Protein AF-A0A8I2FV61-F1 (afdb_monomer_lite)

pLDDT: mean 84.98, std 5.0, range [67.88, 92.12]

Sequence (98 aa):
VVVVTLEFLLGFGIAMLLNRKIKAKGVFYTILTIPMVMAPVAVGLIWRVFLHPELGVMNYMLSLLMLPPVNWLGSEKVAFWTVVMVDIWQQVSFMILI

Secondary structure (DSSP, 8-state):
-HHHHHHHHHHHHHHHHHHS--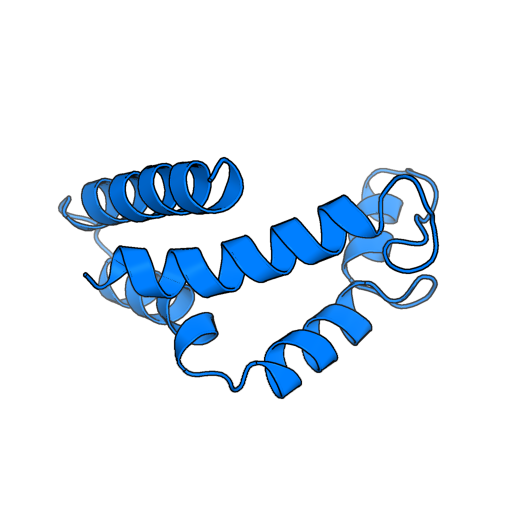TTHHHHHHHHHHHHHS-HHHHHHHHHHHT-TTT-HHHHHHHHTTPPP--TTT-TTTHHHHHHHHHHHHHHHHHTT-

Structure (mmCIF, N/CA/C/O backbone):
data_AF-A0A8I2FV61-F1
#
_entry.id   AF-A0A8I2FV61-F1
#
loop_
_atom_site.group_PDB
_atom_site.id
_atom_site.type_symbol
_atom_site.label_atom_id
_atom_site.label_alt_id
_atom_site.label_comp_id
_atom_site.label_asym_id
_atom_site.label_entity_id
_atom_site.label_seq_id
_atom_site.pdbx_PDB_ins_code
_atom_site.Cartn_x
_atom_site.Cartn_y
_atom_site.Cartn_z
_atom_site.occupancy
_atom_site.B_iso_or_equiv
_atom_site.auth_seq_id
_atom_site.auth_comp_id
_atom_site.auth_asym_id
_atom_site.auth_atom_id
_atom_site.pdbx_PDB_model_num
ATOM 1 N N . VAL A 1 1 ? -14.297 -3.321 -14.155 1.00 69.50 1 VAL A N 1
ATOM 2 C CA . VAL A 1 1 ? -15.231 -4.247 -13.467 1.00 69.50 1 VAL A CA 1
ATOM 3 C C . VAL A 1 1 ? -14.480 -5.239 -12.590 1.00 69.50 1 VAL A C 1
ATOM 5 O O . VAL A 1 1 ? -14.678 -5.178 -11.393 1.00 69.50 1 VAL A O 1
ATOM 8 N N . VAL A 1 2 ? -13.563 -6.059 -13.128 1.00 82.31 2 VAL A N 1
ATOM 9 C CA . VAL A 1 2 ? -12.806 -7.061 -12.335 1.00 82.31 2 VAL A CA 1
ATOM 10 C C . VAL A 1 2 ? -12.068 -6.458 -11.130 1.00 82.31 2 VAL A C 1
ATOM 12 O O . VAL A 1 2 ? -12.167 -6.998 -10.037 1.00 82.31 2 VAL A O 1
ATOM 15 N N . VAL A 1 3 ? -11.387 -5.322 -11.318 1.00 79.00 3 VAL A N 1
ATOM 16 C CA . VAL A 1 3 ? -10.664 -4.614 -10.244 1.00 79.00 3 VAL A CA 1
ATOM 17 C C . VAL A 1 3 ? -11.623 -4.191 -9.127 1.00 79.00 3 VAL A C 1
ATOM 19 O O . VAL A 1 3 ? -11.482 -4.648 -8.003 1.00 79.00 3 VAL A O 1
ATOM 22 N N . VAL A 1 4 ? -12.689 -3.464 -9.470 1.00 80.88 4 VAL A N 1
ATOM 23 C CA . VAL A 1 4 ? -13.728 -3.023 -8.520 1.00 80.88 4 VAL A CA 1
ATOM 24 C C . VAL A 1 4 ? -14.376 -4.195 -7.772 1.00 80.88 4 VAL A C 1
ATOM 26 O O . VAL A 1 4 ? -14.643 -4.107 -6.577 1.00 80.88 4 VAL A O 1
ATOM 29 N N . THR A 1 5 ? -14.622 -5.321 -8.448 1.00 84.31 5 THR A N 1
ATOM 30 C CA . THR A 1 5 ? -15.169 -6.523 -7.801 1.00 84.31 5 THR A CA 1
ATOM 31 C C . THR A 1 5 ? -14.190 -7.120 -6.787 1.00 84.31 5 THR A C 1
ATOM 33 O O . THR A 1 5 ? -14.612 -7.517 -5.702 1.00 84.31 5 THR A O 1
ATOM 36 N N . LEU A 1 6 ? -12.895 -7.177 -7.114 1.00 84.62 6 LEU A N 1
ATOM 37 C CA . LEU A 1 6 ? -11.860 -7.658 -6.193 1.00 84.62 6 LEU A CA 1
ATOM 38 C C . LEU A 1 6 ? -11.708 -6.733 -4.988 1.00 84.62 6 LEU A C 1
ATOM 40 O O . LEU A 1 6 ? -11.670 -7.217 -3.859 1.00 84.62 6 LEU A O 1
ATOM 44 N N . GLU A 1 7 ? -11.669 -5.425 -5.220 1.00 82.81 7 GLU A N 1
ATOM 45 C CA . GLU A 1 7 ? -11.589 -4.425 -4.157 1.00 82.81 7 GLU A CA 1
ATOM 46 C C . GLU A 1 7 ? -12.763 -4.565 -3.188 1.00 82.81 7 GLU A C 1
ATOM 48 O O . GLU A 1 7 ? -12.549 -4.625 -1.979 1.00 82.81 7 GLU A O 1
ATOM 53 N N . PHE A 1 8 ? -13.988 -4.710 -3.708 1.00 83.69 8 PHE A N 1
ATOM 54 C CA . PHE A 1 8 ? -15.179 -4.853 -2.874 1.00 83.69 8 PHE A CA 1
ATOM 55 C C . PHE A 1 8 ? -15.128 -6.125 -2.025 1.00 83.69 8 PHE A C 1
ATOM 57 O O . PHE A 1 8 ? -15.372 -6.075 -0.821 1.00 83.69 8 PHE A O 1
ATOM 64 N N . LEU A 1 9 ? -14.771 -7.266 -2.624 1.00 86.94 9 LEU A N 1
ATOM 65 C CA . LEU A 1 9 ? -14.679 -8.535 -1.896 1.00 86.94 9 LEU A CA 1
ATOM 66 C C . LEU A 1 9 ? -13.590 -8.497 -0.815 1.00 86.94 9 LEU A C 1
ATOM 68 O O . LEU A 1 9 ? -13.807 -8.999 0.291 1.00 86.94 9 LEU A O 1
ATOM 72 N N . LEU A 1 10 ? -12.441 -7.885 -1.111 1.00 84.50 10 LEU A N 1
ATOM 73 C CA . LEU A 1 10 ? -11.342 -7.730 -0.159 1.00 84.50 10 LEU A CA 1
ATOM 74 C C . LEU A 1 10 ? -11.706 -6.757 0.966 1.00 84.50 10 LEU A C 1
ATOM 76 O O . LEU A 1 10 ? -11.552 -7.102 2.138 1.00 84.50 10 LEU A O 1
ATOM 80 N N . GLY A 1 11 ? -12.226 -5.578 0.626 1.00 81.69 11 GLY A N 1
ATOM 81 C CA . GLY A 1 11 ? -12.635 -4.557 1.588 1.00 81.69 11 GLY A CA 1
ATOM 82 C C . GLY A 1 11 ? -13.726 -5.062 2.526 1.00 81.69 11 GLY A C 1
ATOM 83 O O . GLY A 1 11 ? -13.567 -4.996 3.745 1.00 81.69 11 GLY A O 1
ATOM 84 N N . PHE A 1 12 ? -14.771 -5.683 1.975 1.00 83.56 12 PHE A N 1
ATOM 85 C CA . PHE A 1 12 ? -15.856 -6.277 2.754 1.00 83.56 12 PHE A CA 1
ATOM 86 C C . PHE A 1 12 ? -15.371 -7.433 3.645 1.00 83.56 12 PHE A C 1
ATOM 88 O O . PHE A 1 12 ? -15.740 -7.519 4.819 1.00 83.56 12 PHE A O 1
ATOM 95 N N . GLY A 1 13 ? -14.491 -8.301 3.131 1.00 84.62 13 GLY A N 1
ATOM 96 C CA . GLY A 1 13 ? -13.892 -9.384 3.912 1.00 84.62 13 GLY A CA 1
ATOM 97 C C . GLY A 1 13 ? -13.075 -8.870 5.102 1.00 84.62 13 GLY A C 1
ATOM 98 O O . GLY A 1 13 ? -13.223 -9.364 6.225 1.00 84.62 13 GLY A O 1
ATOM 99 N N . ILE A 1 14 ? -12.256 -7.838 4.887 1.00 82.25 14 ILE A N 1
ATOM 100 C CA . ILE A 1 14 ? -11.471 -7.197 5.949 1.00 82.25 14 ILE A CA 1
ATOM 101 C C . ILE A 1 14 ? -12.392 -6.487 6.953 1.00 82.25 14 ILE A C 1
ATOM 103 O O . ILE A 1 14 ? -12.197 -6.637 8.163 1.00 82.25 14 ILE A O 1
ATOM 107 N N . ALA A 1 15 ? -13.432 -5.790 6.490 1.00 82.00 15 ALA A N 1
ATOM 108 C CA . ALA A 1 15 ? -14.420 -5.140 7.352 1.00 82.00 15 ALA A CA 1
ATOM 109 C C . ALA A 1 15 ? -15.132 -6.148 8.271 1.00 82.00 15 ALA A C 1
ATOM 111 O O . ALA A 1 15 ? -15.237 -5.931 9.483 1.00 82.00 15 ALA A O 1
ATOM 112 N N . MET A 1 16 ? -15.536 -7.307 7.741 1.00 81.94 16 MET A N 1
ATOM 113 C CA . MET A 1 16 ? -16.113 -8.393 8.541 1.00 81.94 16 MET A CA 1
ATOM 114 C C . MET A 1 16 ? -15.143 -8.928 9.601 1.00 81.94 16 MET A C 1
ATOM 116 O O . MET A 1 16 ? -15.554 -9.184 10.738 1.00 81.94 16 MET A O 1
ATOM 120 N N . LEU A 1 17 ? -13.861 -9.092 9.258 1.00 82.31 17 LEU A N 1
ATOM 121 C CA . LEU A 1 17 ? -12.838 -9.518 10.214 1.00 82.31 17 LEU A CA 1
ATOM 122 C C . LEU A 1 17 ? -12.675 -8.484 11.335 1.00 82.31 17 LEU A C 1
ATOM 124 O O . LEU A 1 17 ? -12.710 -8.853 12.511 1.00 82.31 17 LEU A O 1
ATOM 128 N N . LEU A 1 18 ? -12.592 -7.198 10.989 1.00 78.19 18 LEU A N 1
ATOM 129 C CA . LEU A 1 18 ? -12.495 -6.088 11.943 1.00 78.19 18 LEU A CA 1
ATOM 130 C C . LEU A 1 18 ? -13.754 -5.897 12.796 1.00 78.19 18 LEU A C 1
ATOM 132 O O . LEU A 1 18 ? -13.678 -5.327 13.889 1.00 78.19 18 LEU A O 1
ATOM 136 N N . ASN A 1 19 ? -14.914 -6.373 12.340 1.00 78.44 19 ASN A N 1
ATOM 137 C CA . ASN A 1 19 ? -16.143 -6.332 13.126 1.00 78.44 19 ASN A CA 1
ATOM 138 C C . ASN A 1 19 ? -16.151 -7.354 14.283 1.00 78.44 19 ASN A C 1
ATOM 140 O O . ASN A 1 19 ? -16.928 -7.228 15.230 1.00 78.44 19 ASN A O 1
ATOM 144 N N . ARG A 1 20 ? -15.257 -8.350 14.269 1.00 78.12 20 ARG A N 1
ATOM 145 C CA . ARG A 1 20 ? -15.102 -9.286 15.394 1.00 78.12 20 ARG A CA 1
ATOM 146 C C . ARG A 1 20 ? -14.441 -8.590 16.592 1.00 78.12 20 ARG A C 1
ATOM 148 O O . ARG A 1 20 ? -13.805 -7.546 16.460 1.00 78.12 20 ARG A O 1
ATOM 155 N N . LYS A 1 21 ? -14.560 -9.185 17.787 1.00 68.81 21 LYS A N 1
ATOM 156 C CA . LYS A 1 21 ? -13.873 -8.719 19.009 1.00 68.81 21 LYS A CA 1
ATOM 157 C C . LYS A 1 21 ? -12.354 -8.932 18.892 1.00 68.81 21 LYS A C 1
ATOM 159 O O . LYS A 1 21 ? -11.799 -9.852 19.487 1.00 68.81 21 LYS A O 1
ATOM 164 N N . ILE A 1 22 ? -11.681 -8.097 18.104 1.00 79.00 22 ILE A N 1
ATOM 165 C CA . ILE A 1 22 ? -10.223 -8.077 17.970 1.00 79.00 22 ILE A CA 1
ATOM 166 C C . ILE A 1 22 ? -9.651 -7.176 19.069 1.00 79.00 22 ILE A C 1
ATOM 168 O O . ILE A 1 22 ? -9.999 -5.999 19.155 1.00 79.00 22 ILE A O 1
ATOM 172 N N . LYS A 1 23 ? -8.737 -7.713 19.891 1.00 74.31 23 LYS A N 1
ATOM 173 C CA . LYS A 1 23 ? -8.097 -6.981 21.006 1.00 74.31 23 LYS A CA 1
ATOM 174 C C . LYS A 1 23 ? -7.389 -5.686 20.572 1.00 74.31 23 LYS A C 1
ATOM 176 O O . LYS A 1 23 ? -7.302 -4.761 21.364 1.00 74.31 23 LYS A O 1
ATOM 181 N N . A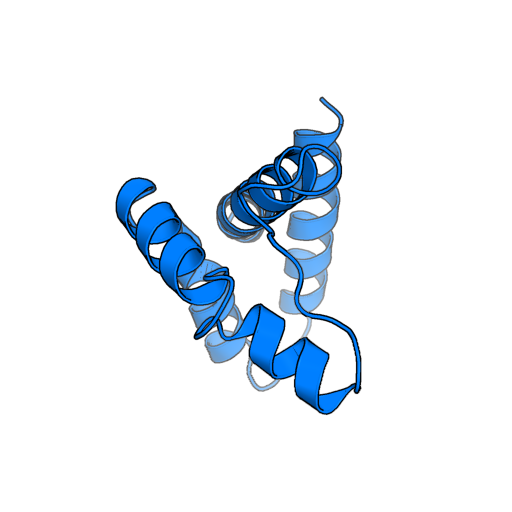LA A 1 24 ? -6.919 -5.612 19.326 1.00 83.25 24 ALA A N 1
ATOM 182 C CA . ALA A 1 24 ? -6.207 -4.462 18.762 1.00 83.25 24 ALA A CA 1
ATOM 183 C C . ALA A 1 24 ? -6.948 -3.796 17.583 1.00 83.25 24 ALA A C 1
ATOM 185 O O . ALA A 1 24 ? -6.309 -3.241 16.690 1.00 83.25 24 ALA A O 1
ATOM 186 N N . LYS A 1 25 ? -8.292 -3.842 17.561 1.00 80.44 25 LYS A N 1
ATOM 187 C CA . LYS A 1 25 ? -9.124 -3.302 16.463 1.00 80.44 25 LYS A CA 1
ATOM 188 C C . LYS A 1 25 ? -8.718 -1.886 16.028 1.00 80.44 25 LYS A C 1
ATOM 190 O O . LYS A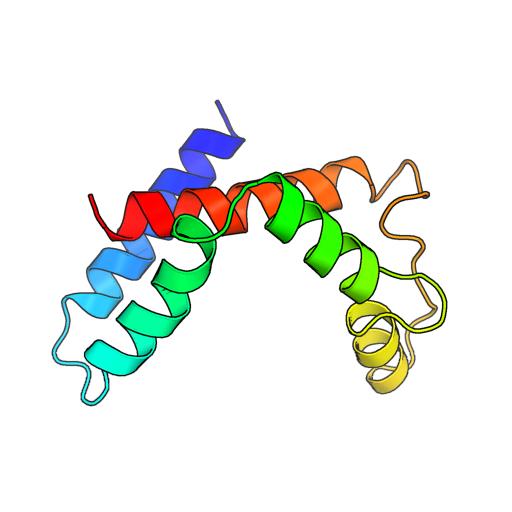 1 25 ? -8.609 -1.641 14.834 1.00 80.44 25 LYS A O 1
ATOM 195 N N . GLY A 1 26 ? -8.444 -0.989 16.980 1.00 79.56 26 GLY A N 1
ATOM 196 C CA . GLY A 1 26 ? -8.038 0.390 16.684 1.00 79.56 26 GLY A CA 1
ATOM 197 C C . GLY A 1 26 ? -6.722 0.492 15.908 1.00 79.56 26 GLY A C 1
ATOM 198 O O . GLY A 1 26 ? -6.642 1.258 14.960 1.00 79.56 26 GLY A O 1
ATOM 199 N N . VAL A 1 27 ? -5.719 -0.328 16.239 1.00 85.56 27 VAL A N 1
ATOM 200 C CA . VAL A 1 27 ? -4.416 -0.316 15.547 1.00 85.56 27 VAL A CA 1
ATOM 201 C C . VAL A 1 27 ? -4.561 -0.791 14.105 1.00 85.56 27 VAL A C 1
ATOM 203 O O . VAL A 1 27 ? -4.069 -0.135 13.190 1.00 85.56 27 VAL A O 1
ATOM 206 N N . PHE A 1 28 ? -5.274 -1.902 13.892 1.00 84.44 28 PHE A N 1
ATOM 207 C CA . PHE A 1 28 ? -5.531 -2.407 12.543 1.00 84.44 28 PHE A CA 1
ATOM 208 C C . PHE A 1 28 ? -6.313 -1.393 11.711 1.00 84.44 28 PHE A C 1
ATOM 210 O O . PHE A 1 28 ? -5.950 -1.140 10.569 1.00 84.44 28 PHE A O 1
ATOM 217 N N . TYR A 1 29 ? -7.339 -0.774 12.296 1.00 82.69 29 TYR A N 1
ATOM 218 C CA . TYR A 1 29 ? -8.135 0.241 11.616 1.00 82.69 29 TYR A CA 1
ATOM 219 C C . TYR A 1 29 ? -7.294 1.453 11.204 1.00 82.69 29 TYR A C 1
ATOM 221 O O . TYR A 1 29 ? -7.377 1.891 10.061 1.00 82.69 29 TYR A O 1
ATOM 229 N N . THR A 1 30 ? -6.423 1.954 12.085 1.00 84.62 30 THR A N 1
ATOM 230 C CA . THR A 1 30 ? -5.512 3.056 11.749 1.00 84.62 30 THR A CA 1
ATOM 231 C C . THR A 1 30 ? -4.583 2.672 10.602 1.00 84.62 30 THR A C 1
ATOM 233 O O . THR A 1 30 ? -4.508 3.399 9.621 1.00 84.62 30 THR A O 1
ATOM 236 N N . ILE A 1 31 ? -3.923 1.512 10.665 1.00 86.38 31 ILE A N 1
ATOM 237 C CA . ILE A 1 31 ? -2.986 1.083 9.611 1.00 86.38 31 ILE A CA 1
ATOM 238 C C . ILE A 1 31 ? -3.700 0.936 8.263 1.00 86.38 31 ILE A C 1
ATOM 240 O O . ILE A 1 31 ? -3.195 1.393 7.240 1.00 86.38 31 ILE A O 1
ATOM 244 N N . LEU A 1 32 ? -4.884 0.324 8.269 1.00 84.25 32 LEU A N 1
ATOM 245 C CA . LEU A 1 32 ? -5.661 0.058 7.060 1.00 84.25 32 LEU A CA 1
ATOM 246 C C . LEU A 1 32 ? -6.282 1.321 6.452 1.00 84.25 32 LEU A C 1
ATOM 248 O O . LEU A 1 32 ? -6.645 1.290 5.283 1.00 84.25 32 LEU A O 1
ATOM 252 N N . THR A 1 33 ? -6.386 2.423 7.200 1.00 84.88 33 THR A N 1
ATOM 253 C CA . THR A 1 33 ? -6.971 3.694 6.725 1.00 84.88 33 THR A CA 1
ATOM 254 C C . THR A 1 33 ? -5.934 4.726 6.286 1.00 84.88 33 THR A C 1
ATOM 256 O O . THR A 1 33 ? -6.285 5.638 5.539 1.00 84.88 33 THR A O 1
ATOM 259 N N . ILE A 1 34 ? -4.654 4.558 6.651 1.00 87.81 34 ILE A N 1
ATOM 260 C CA . ILE A 1 34 ? -3.539 5.405 6.176 1.00 87.81 34 ILE A CA 1
ATOM 261 C C . ILE A 1 34 ? -3.582 5.656 4.654 1.00 87.81 34 ILE A C 1
ATOM 263 O O . ILE A 1 34 ? -3.445 6.816 4.261 1.00 87.81 34 ILE A O 1
ATOM 267 N N . PRO A 1 35 ? -3.806 4.650 3.783 1.00 83.75 35 PRO A N 1
ATOM 268 C CA . PRO A 1 35 ? -3.747 4.844 2.332 1.00 83.75 35 PRO A CA 1
ATOM 269 C C . PRO A 1 35 ? -4.785 5.829 1.802 1.00 83.75 35 PRO A C 1
ATOM 271 O O . PRO A 1 35 ? -4.490 6.592 0.885 1.00 83.75 35 PRO A O 1
ATOM 274 N N . MET A 1 36 ? -5.974 5.854 2.408 1.00 86.12 36 MET A N 1
ATOM 275 C CA . MET A 1 36 ? -7.061 6.742 1.997 1.00 86.12 36 MET A CA 1
ATOM 276 C C . MET A 1 36 ? -6.759 8.211 2.309 1.00 86.12 36 MET A C 1
ATOM 278 O O . MET A 1 36 ? -7.171 9.100 1.568 1.00 86.12 36 MET A O 1
ATOM 282 N N . VAL A 1 37 ? -6.056 8.480 3.411 1.00 87.12 37 VAL A N 1
ATOM 283 C CA . VAL A 1 37 ? -5.758 9.855 3.842 1.00 87.12 37 VAL A CA 1
ATOM 284 C C . VAL A 1 37 ? -4.642 10.475 2.991 1.00 87.12 37 VAL A C 1
ATOM 286 O O . VAL A 1 37 ? -4.526 11.697 2.897 1.00 87.12 37 VAL A O 1
ATOM 289 N N . MET A 1 38 ? -3.815 9.648 2.348 1.00 89.31 38 MET A N 1
ATOM 290 C CA . MET A 1 38 ? -2.728 10.114 1.494 1.00 89.31 38 MET A CA 1
ATOM 291 C C . MET A 1 38 ? -3.236 10.584 0.127 1.00 89.31 38 MET A C 1
ATOM 293 O O . MET A 1 38 ? -4.074 9.950 -0.509 1.00 89.31 38 MET A O 1
ATOM 297 N N . ALA A 1 39 ? -2.651 11.672 -0.380 1.00 90.69 39 ALA A N 1
ATOM 298 C CA . ALA A 1 39 ? -2.893 12.105 -1.751 1.00 90.69 39 ALA A CA 1
ATOM 299 C C . ALA A 1 39 ? -2.430 11.018 -2.747 1.00 90.69 39 ALA A C 1
ATOM 301 O O . ALA A 1 39 ? -1.335 10.475 -2.565 1.00 90.69 39 ALA A O 1
ATOM 302 N N . PRO A 1 40 ? -3.169 10.750 -3.843 1.00 85.38 40 PRO A N 1
ATOM 303 C CA . PRO A 1 40 ? -2.782 9.736 -4.832 1.00 85.38 40 PRO A CA 1
ATOM 304 C C . PRO A 1 40 ? -1.359 9.918 -5.382 1.00 85.38 40 PRO A C 1
ATOM 306 O O . PRO A 1 40 ? -0.625 8.954 -5.582 1.00 85.38 40 PRO A O 1
ATOM 309 N N . VAL A 1 41 ? -0.917 11.169 -5.548 1.00 89.19 41 VAL A N 1
ATOM 310 C CA . VAL A 1 41 ? 0.456 11.485 -5.975 1.00 89.19 41 VAL A CA 1
ATOM 311 C C . VAL A 1 41 ? 1.488 11.036 -4.934 1.00 89.19 41 VAL A C 1
ATOM 313 O O . VAL A 1 41 ? 2.519 10.474 -5.296 1.00 89.19 41 VAL A O 1
ATOM 316 N N . ALA A 1 42 ? 1.213 11.241 -3.642 1.00 91.31 42 ALA A N 1
ATOM 317 C CA . ALA A 1 42 ? 2.100 10.807 -2.566 1.00 91.31 42 ALA A CA 1
ATOM 318 C C . ALA A 1 42 ? 2.200 9.276 -2.513 1.00 91.31 42 ALA A C 1
ATOM 320 O O . ALA A 1 42 ? 3.303 8.742 -2.400 1.00 91.31 42 ALA A O 1
ATOM 321 N N . VAL A 1 43 ? 1.073 8.575 -2.685 1.00 90.56 43 VAL A N 1
ATOM 322 C CA . VAL A 1 43 ? 1.032 7.107 -2.798 1.00 90.56 43 VAL A CA 1
ATOM 323 C C . VAL A 1 43 ? 1.924 6.631 -3.944 1.00 90.56 43 VAL A C 1
ATOM 325 O O . VAL A 1 43 ? 2.789 5.780 -3.734 1.00 90.56 43 VAL A O 1
ATOM 328 N N . GLY A 1 44 ? 1.780 7.228 -5.131 1.00 88.94 44 GLY A N 1
ATOM 329 C CA . GLY A 1 44 ? 2.604 6.893 -6.292 1.00 88.94 44 GLY A CA 1
ATOM 330 C C . GLY A 1 44 ? 4.102 7.109 -6.053 1.00 88.94 44 GLY A C 1
ATOM 331 O O . GLY A 1 44 ? 4.915 6.270 -6.441 1.00 88.94 44 GLY A O 1
ATOM 332 N N . LEU A 1 45 ? 4.485 8.194 -5.371 1.00 91.12 45 LEU A N 1
ATOM 333 C CA . LEU A 1 45 ? 5.885 8.470 -5.031 1.00 91.12 45 LEU A CA 1
ATOM 334 C C . LEU A 1 45 ? 6.454 7.460 -4.025 1.00 91.12 45 LEU A C 1
ATOM 336 O O . LEU A 1 45 ? 7.562 6.965 -4.232 1.00 91.12 45 LEU A O 1
ATOM 340 N N . ILE A 1 46 ? 5.701 7.121 -2.974 1.00 91.81 46 ILE A N 1
ATOM 341 C CA . ILE A 1 46 ? 6.117 6.127 -1.971 1.00 91.81 46 ILE A CA 1
ATOM 342 C C . ILE A 1 46 ? 6.329 4.768 -2.640 1.00 91.81 46 ILE A C 1
ATOM 344 O O . ILE A 1 46 ? 7.390 4.157 -2.494 1.00 91.81 46 ILE A O 1
ATOM 348 N N . TRP A 1 47 ? 5.356 4.321 -3.434 1.00 91.56 47 TRP A N 1
ATOM 349 C CA . TRP A 1 47 ? 5.460 3.048 -4.141 1.00 91.56 47 TRP A CA 1
ATOM 350 C C . TRP A 1 47 ? 6.581 3.049 -5.176 1.00 91.56 47 TRP A C 1
ATOM 352 O O . TRP A 1 47 ? 7.279 2.047 -5.301 1.00 91.56 47 TRP A O 1
ATOM 362 N N . ARG A 1 48 ? 6.850 4.172 -5.851 1.00 89.00 48 ARG A N 1
ATOM 363 C CA . ARG A 1 48 ? 8.009 4.295 -6.748 1.00 89.00 48 ARG A CA 1
ATOM 364 C C . ARG A 1 48 ? 9.336 4.056 -6.022 1.00 89.00 48 ARG A C 1
ATOM 366 O O . ARG A 1 48 ? 10.225 3.436 -6.599 1.00 89.00 48 ARG A O 1
ATOM 373 N N . VAL A 1 49 ? 9.472 4.519 -4.778 1.00 90.50 49 VAL A N 1
ATOM 374 C CA . VAL A 1 49 ? 10.659 4.248 -3.948 1.00 90.50 49 VAL A CA 1
ATOM 375 C C . VAL A 1 49 ? 10.704 2.776 -3.533 1.00 90.50 49 VAL A C 1
ATOM 377 O O . VAL A 1 49 ? 11.741 2.130 -3.664 1.00 90.50 49 VAL A O 1
ATOM 380 N N . PHE A 1 50 ? 9.584 2.207 -3.085 1.00 91.12 50 PHE A N 1
ATOM 381 C CA . PHE A 1 50 ? 9.527 0.806 -2.643 1.00 91.12 50 PHE A CA 1
ATOM 382 C C . PHE A 1 50 ? 9.785 -0.201 -3.767 1.00 91.12 50 PHE A C 1
ATOM 384 O O . PHE A 1 50 ? 10.373 -1.257 -3.527 1.00 91.12 50 PHE A O 1
ATOM 391 N N . LEU A 1 51 ? 9.364 0.137 -4.983 1.00 91.00 51 LEU A N 1
ATOM 392 C CA . LEU A 1 51 ? 9.491 -0.680 -6.188 1.00 91.00 51 LEU A CA 1
ATOM 393 C C . LEU A 1 51 ? 10.777 -0.384 -6.971 1.00 91.00 51 LEU A C 1
ATOM 395 O O . LEU A 1 51 ? 10.939 -0.880 -8.088 1.00 91.00 51 LEU A O 1
ATOM 399 N N . HIS A 1 52 ? 11.684 0.428 -6.416 1.00 89.56 52 HIS A N 1
ATOM 400 C CA . HIS A 1 52 ? 12.933 0.765 -7.082 1.00 89.56 52 HIS A CA 1
ATOM 401 C C . HIS A 1 52 ? 13.742 -0.512 -7.393 1.00 89.56 52 HIS A C 1
ATOM 403 O O . HIS A 1 52 ? 1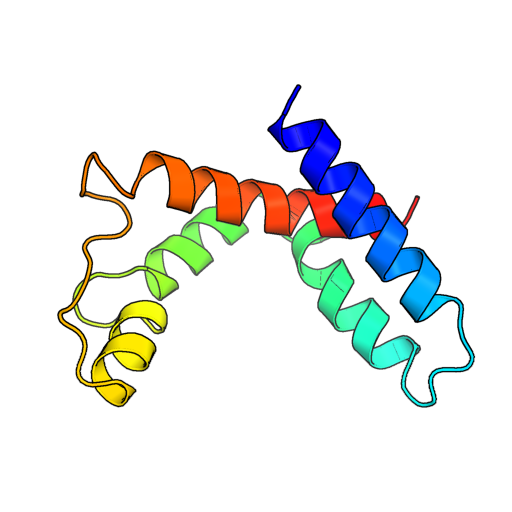3.942 -1.332 -6.494 1.00 89.56 52 HIS A O 1
ATOM 409 N N . PRO A 1 53 ? 14.254 -0.692 -8.627 1.00 82.75 53 PRO A N 1
ATO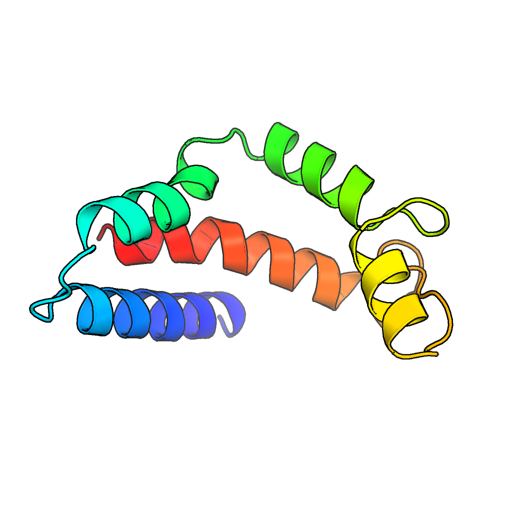M 410 C CA . PRO A 1 53 ? 14.911 -1.936 -9.027 1.00 82.75 53 PRO A CA 1
ATOM 411 C C . PRO A 1 53 ? 16.129 -2.309 -8.167 1.00 82.75 53 PRO A C 1
ATOM 413 O O . PRO A 1 53 ? 16.318 -3.478 -7.855 1.00 82.75 53 PRO A O 1
ATOM 416 N N . GLU A 1 54 ? 16.929 -1.321 -7.762 1.00 79.19 54 GLU A N 1
ATOM 417 C CA . GLU A 1 54 ? 18.186 -1.564 -7.034 1.00 79.19 54 GLU A CA 1
ATOM 418 C C . GLU A 1 54 ? 18.068 -1.448 -5.505 1.00 79.19 54 GLU A C 1
ATOM 420 O O . GLU A 1 54 ? 18.543 -2.316 -4.784 1.00 79.19 54 GLU A O 1
ATOM 425 N N . LEU A 1 55 ? 17.426 -0.387 -5.001 1.00 80.19 55 LEU A N 1
ATOM 426 C CA . LEU A 1 55 ? 17.337 -0.066 -3.568 1.00 80.19 55 LEU A CA 1
ATOM 427 C C . LEU A 1 55 ? 15.921 -0.235 -2.987 1.00 80.19 55 LEU A C 1
ATOM 429 O O . LEU A 1 55 ? 15.651 0.199 -1.869 1.00 80.19 55 LEU A O 1
ATOM 433 N N . GLY A 1 56 ? 14.990 -0.812 -3.749 1.00 87.19 56 GLY A N 1
ATOM 434 C CA . GLY A 1 56 ? 13.596 -0.944 -3.336 1.00 87.19 56 GLY A CA 1
ATOM 435 C C . GLY A 1 56 ? 13.392 -2.034 -2.289 1.00 87.19 56 GLY A C 1
ATOM 436 O O . GLY A 1 56 ? 13.965 -3.122 -2.377 1.00 87.19 56 GLY A O 1
ATOM 437 N N . VAL A 1 57 ? 12.498 -1.767 -1.333 1.00 90.00 57 VAL A N 1
ATOM 438 C CA . VAL A 1 57 ? 12.099 -2.725 -0.288 1.00 90.00 57 VAL A CA 1
ATOM 439 C C . VAL A 1 57 ? 11.608 -4.035 -0.903 1.00 90.00 57 VAL A C 1
ATOM 441 O O . VAL A 1 57 ? 11.934 -5.106 -0.400 1.00 90.00 57 VAL A O 1
ATOM 444 N N . MET A 1 58 ? 10.882 -3.976 -2.024 1.00 88.25 58 MET A N 1
ATOM 445 C CA . MET A 1 58 ? 10.324 -5.178 -2.644 1.00 88.25 58 MET A CA 1
ATOM 446 C C . MET A 1 58 ? 11.418 -6.108 -3.195 1.00 88.25 58 MET A C 1
ATOM 448 O O . MET A 1 58 ? 11.378 -7.316 -2.972 1.00 88.25 58 MET A O 1
ATOM 452 N N . ASN A 1 59 ? 12.440 -5.554 -3.856 1.00 90.44 59 ASN A N 1
ATOM 453 C CA . ASN A 1 59 ? 13.569 -6.347 -4.353 1.00 90.44 59 ASN A CA 1
ATOM 454 C C . ASN A 1 59 ? 14.511 -6.789 -3.231 1.00 90.44 59 ASN A C 1
ATOM 456 O O . ASN A 1 59 ? 15.087 -7.871 -3.318 1.00 90.44 59 ASN A O 1
ATOM 460 N N . TYR A 1 60 ? 14.613 -6.015 -2.150 1.00 88.56 60 TYR A N 1
ATOM 461 C CA . TYR A 1 60 ? 15.287 -6.465 -0.935 1.00 88.56 60 TYR A CA 1
ATOM 462 C C . TYR A 1 60 ? 14.581 -7.681 -0.307 1.00 88.56 60 TYR A C 1
ATOM 464 O O . TYR A 1 60 ? 15.228 -8.647 0.082 1.00 88.56 60 TYR A O 1
ATOM 472 N N . MET A 1 61 ? 13.246 -7.701 -0.268 1.00 89.69 61 MET A N 1
ATOM 473 C CA . MET A 1 61 ? 12.504 -8.880 0.194 1.00 89.69 61 MET A CA 1
ATOM 474 C C . MET A 1 61 ? 12.708 -10.096 -0.721 1.00 89.69 61 MET A C 1
ATOM 476 O O . MET A 1 61 ? 12.819 -11.218 -0.229 1.00 89.69 61 MET A O 1
ATOM 480 N N . LEU A 1 62 ? 12.804 -9.889 -2.038 1.00 89.00 62 LEU A N 1
ATOM 481 C CA . LEU A 1 62 ? 13.143 -10.961 -2.980 1.00 89.00 62 LEU A CA 1
ATOM 482 C C . LEU A 1 62 ? 14.561 -11.501 -2.760 1.00 89.00 62 LEU A C 1
ATOM 484 O O . LEU A 1 62 ? 14.757 -12.715 -2.819 1.00 89.00 62 LEU A O 1
ATOM 488 N N . SER A 1 63 ? 15.535 -10.638 -2.461 1.00 89.19 63 SER A N 1
ATOM 489 C CA . SER A 1 63 ? 16.917 -11.071 -2.231 1.00 89.19 63 SER A CA 1
ATOM 490 C C . SER A 1 63 ? 17.061 -11.917 -0.963 1.00 89.19 63 SER A C 1
ATOM 492 O O . SER A 1 63 ? 17.818 -12.887 -0.967 1.00 89.19 63 SER A O 1
ATOM 494 N N . LEU A 1 64 ? 16.265 -11.642 0.080 1.00 90.69 64 LEU A N 1
ATOM 495 C CA . LEU A 1 64 ? 16.168 -12.499 1.272 1.00 90.69 64 LEU A CA 1
ATOM 496 C C . LEU A 1 64 ? 15.667 -13.914 0.945 1.00 90.69 64 LEU A C 1
ATOM 498 O O . LEU A 1 64 ? 16.027 -14.871 1.627 1.00 90.69 64 LEU A O 1
ATOM 502 N N . LEU A 1 65 ? 14.859 -14.052 -0.106 1.00 92.12 65 LEU A N 1
ATOM 503 C CA . LEU A 1 65 ? 14.357 -15.329 -0.617 1.00 92.12 65 LEU A CA 1
ATOM 504 C C . LEU A 1 65 ? 15.241 -15.913 -1.735 1.00 92.12 65 LEU A C 1
ATOM 506 O O . LEU A 1 65 ? 14.852 -16.897 -2.360 1.00 92.12 65 LEU A O 1
ATOM 510 N N . MET A 1 66 ? 16.419 -15.325 -1.991 1.00 90.19 66 MET A N 1
ATOM 511 C CA . MET A 1 66 ? 17.346 -15.695 -3.073 1.00 90.19 66 MET A CA 1
ATOM 512 C C . MET A 1 66 ? 16.730 -15.621 -4.485 1.00 90.19 66 MET A C 1
ATOM 514 O O . MET A 1 66 ? 17.148 -16.337 -5.396 1.00 90.19 66 MET A O 1
ATOM 518 N N . LEU A 1 67 ? 15.743 -14.744 -4.685 1.00 88.81 67 LEU A N 1
ATOM 519 C CA . LEU A 1 67 ? 15.107 -14.504 -5.981 1.00 88.81 67 LEU A CA 1
ATOM 520 C C . LEU A 1 67 ? 15.790 -13.347 -6.736 1.00 88.81 67 LEU A C 1
ATOM 522 O O . LEU A 1 67 ? 16.297 -12.413 -6.108 1.00 88.81 67 LEU A O 1
ATOM 526 N N . PRO A 1 68 ? 15.803 -13.377 -8.085 1.00 86.12 68 PRO A N 1
ATOM 527 C CA . PRO A 1 68 ? 16.378 -12.299 -8.883 1.00 86.12 68 PRO A CA 1
ATOM 528 C C . PRO A 1 68 ? 15.560 -11.002 -8.750 1.00 86.12 68 PRO A C 1
ATOM 530 O O . PRO A 1 68 ? 14.335 -11.063 -8.603 1.00 86.12 68 PRO A O 1
ATOM 533 N N . PRO A 1 69 ? 16.207 -9.824 -8.837 1.00 84.69 69 PRO A N 1
ATOM 534 C CA . PRO A 1 69 ? 15.510 -8.547 -8.766 1.00 84.69 69 PRO A CA 1
ATOM 535 C C . PRO A 1 69 ? 14.563 -8.380 -9.957 1.00 84.69 69 PRO A C 1
ATOM 537 O O . PRO A 1 69 ? 14.890 -8.724 -11.096 1.00 84.69 69 PRO A O 1
ATOM 540 N N . VAL A 1 70 ? 13.388 -7.814 -9.694 1.00 86.56 70 VAL A N 1
ATOM 541 C CA . VAL A 1 70 ? 12.354 -7.587 -10.706 1.00 86.56 70 VAL A CA 1
ATOM 542 C C . VAL A 1 70 ? 12.245 -6.093 -10.989 1.00 86.56 70 VAL A C 1
ATOM 544 O O . VAL A 1 70 ? 12.209 -5.267 -10.076 1.00 86.56 70 VAL A O 1
ATOM 547 N N . ASN A 1 71 ? 12.176 -5.725 -12.270 1.00 88.00 71 ASN A N 1
ATOM 548 C CA . ASN A 1 71 ? 11.842 -4.360 -12.664 1.00 88.00 71 ASN A CA 1
ATOM 549 C C . ASN A 1 71 ? 10.318 -4.181 -12.661 1.00 88.00 71 ASN A C 1
ATOM 551 O O . ASN A 1 71 ? 9.661 -4.301 -13.696 1.00 88.00 71 ASN A O 1
ATOM 555 N N . TRP A 1 72 ? 9.772 -3.918 -11.476 1.00 87.12 72 TRP A N 1
ATOM 556 C CA . TRP A 1 72 ? 8.334 -3.847 -11.216 1.00 87.12 72 TRP A CA 1
ATOM 557 C C . TRP A 1 72 ? 7.592 -2.820 -12.067 1.00 87.12 72 TRP A C 1
ATOM 559 O O . TRP A 1 72 ? 6.452 -3.064 -12.431 1.00 87.12 72 TRP A O 1
ATOM 569 N N . LEU A 1 73 ? 8.227 -1.692 -12.396 1.00 84.94 73 LEU A N 1
ATOM 570 C CA . LEU A 1 73 ? 7.602 -0.612 -13.168 1.00 84.94 73 LEU A CA 1
ATOM 571 C C . LEU A 1 73 ? 8.003 -0.612 -14.649 1.00 84.94 73 LEU A C 1
ATOM 573 O O . LEU A 1 73 ? 7.286 -0.045 -15.466 1.00 84.94 73 LEU A O 1
ATOM 577 N N . GLY A 1 74 ? 9.135 -1.225 -15.006 1.00 82.75 74 GLY A N 1
ATOM 578 C CA . GLY A 1 74 ? 9.666 -1.211 -16.373 1.00 82.75 74 GLY A CA 1
ATOM 579 C C . GLY A 1 74 ? 9.481 -2.506 -17.164 1.00 82.75 74 GLY A C 1
ATOM 580 O O . GLY A 1 74 ? 9.750 -2.522 -18.360 1.00 82.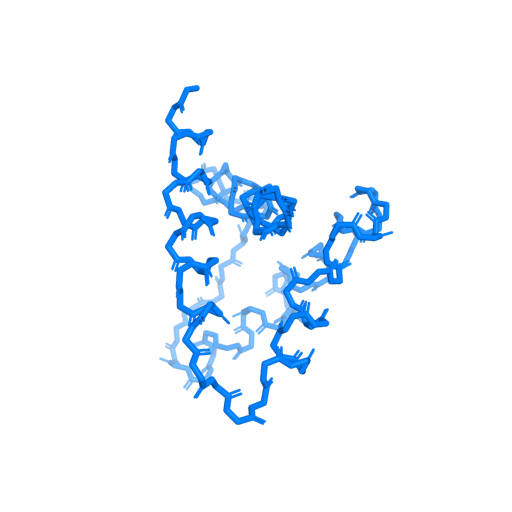75 74 GLY A O 1
ATOM 581 N N . SER A 1 75 ? 9.049 -3.602 -16.539 1.00 86.62 75 SER A N 1
ATOM 582 C CA . SER A 1 75 ? 8.794 -4.860 -17.248 1.00 86.62 75 SER A CA 1
ATOM 583 C C . SER A 1 75 ? 7.347 -4.937 -17.738 1.00 86.62 75 SER A C 1
ATOM 585 O O . SER A 1 75 ? 6.419 -4.889 -16.935 1.00 86.62 75 SER A O 1
ATOM 587 N N . GLU A 1 76 ? 7.145 -5.156 -19.041 1.00 79.44 76 GLU A N 1
ATOM 588 C CA . GLU A 1 76 ? 5.814 -5.273 -19.670 1.00 79.44 76 GLU A CA 1
ATOM 589 C C . GLU A 1 76 ? 4.906 -6.324 -19.011 1.00 79.44 76 GLU A C 1
ATOM 591 O O . GLU A 1 76 ? 3.688 -6.168 -18.980 1.00 79.44 76 GLU A O 1
ATOM 596 N N . LYS A 1 77 ? 5.489 -7.389 -18.443 1.00 82.50 77 LYS A N 1
ATOM 597 C CA . LYS A 1 77 ? 4.729 -8.489 -17.831 1.00 82.50 77 LYS A CA 1
ATOM 598 C C . LYS A 1 77 ? 4.191 -8.158 -16.440 1.00 82.50 77 LYS A C 1
ATOM 600 O O . LYS A 1 77 ? 3.148 -8.686 -16.064 1.00 82.50 77 LYS A O 1
ATOM 605 N N . VAL A 1 78 ? 4.899 -7.332 -15.668 1.00 87.50 78 VAL A N 1
ATOM 606 C CA . VAL A 1 78 ? 4.571 -7.066 -14.253 1.00 87.50 78 VAL A CA 1
ATOM 607 C C . VAL A 1 78 ? 4.178 -5.619 -13.977 1.00 87.50 78 VAL A C 1
ATOM 609 O O . VAL A 1 78 ? 3.528 -5.378 -12.965 1.00 87.50 78 VAL A O 1
ATOM 612 N N . ALA A 1 79 ? 4.482 -4.671 -14.867 1.00 88.06 79 ALA A N 1
ATOM 613 C CA . ALA A 1 79 ? 4.170 -3.255 -14.675 1.00 88.06 79 ALA A CA 1
ATOM 614 C C . ALA A 1 79 ? 2.671 -3.002 -14.515 1.00 88.06 79 ALA A C 1
ATOM 616 O O . ALA A 1 79 ? 2.254 -2.381 -13.540 1.00 88.06 79 ALA A O 1
ATOM 617 N N . PHE A 1 80 ? 1.855 -3.555 -15.416 1.00 87.12 80 PHE A N 1
ATOM 618 C CA . PHE A 1 80 ? 0.401 -3.413 -15.343 1.00 87.12 80 PHE A CA 1
ATOM 619 C C . PHE A 1 80 ? -0.153 -3.945 -14.014 1.00 87.12 80 PHE A C 1
ATOM 621 O O . PHE A 1 80 ? -0.868 -3.239 -13.307 1.00 87.12 80 PHE A O 1
ATOM 628 N N . TRP A 1 81 ? 0.239 -5.163 -13.630 1.00 87.12 81 TRP A N 1
ATOM 629 C CA . TRP A 1 81 ? -0.218 -5.790 -12.389 1.00 87.12 81 TRP A CA 1
ATOM 630 C C . TRP A 1 81 ? 0.283 -5.078 -11.135 1.00 87.12 81 TRP A C 1
ATOM 632 O O . TRP A 1 81 ? -0.445 -4.995 -10.151 1.00 87.12 81 TRP A O 1
ATOM 642 N N . THR A 1 82 ? 1.496 -4.529 -11.175 1.00 90.00 82 THR A N 1
ATOM 643 C CA . THR A 1 82 ? 2.060 -3.744 -10.075 1.00 90.00 82 THR A CA 1
ATOM 644 C C . THR A 1 82 ? 1.234 -2.486 -9.841 1.00 90.00 82 THR A C 1
ATOM 646 O O . THR A 1 82 ? 0.855 -2.208 -8.708 1.00 90.00 82 THR A O 1
ATOM 649 N N . VAL A 1 83 ? 0.892 -1.759 -10.907 1.00 88.81 83 VAL A N 1
ATOM 650 C CA . VAL A 1 83 ? 0.052 -0.558 -10.802 1.00 88.81 83 VAL A CA 1
ATOM 651 C C . VAL A 1 83 ? -1.345 -0.910 -10.289 1.00 88.81 83 VAL A C 1
ATOM 653 O O . VAL A 1 83 ? -1.832 -0.250 -9.377 1.00 88.81 83 VAL A O 1
ATOM 656 N N . VAL A 1 84 ? -1.953 -1.986 -10.798 1.00 88.06 84 VAL A N 1
ATOM 657 C CA . VAL A 1 84 ? -3.260 -2.470 -10.319 1.00 88.06 84 VAL A CA 1
ATOM 658 C C . VAL A 1 84 ? -3.212 -2.848 -8.834 1.00 88.06 84 VAL A C 1
ATOM 660 O O . VAL A 1 84 ? -4.136 -2.530 -8.100 1.00 88.06 84 VAL A O 1
ATOM 663 N N . MET A 1 85 ? -2.140 -3.483 -8.355 1.00 88.94 85 MET A N 1
ATOM 664 C CA . MET A 1 85 ? -1.987 -3.808 -6.930 1.00 88.94 85 MET A CA 1
ATOM 665 C C . MET A 1 85 ? -1.903 -2.559 -6.046 1.00 88.94 85 MET A C 1
ATOM 667 O O . MET A 1 85 ? -2.489 -2.537 -4.964 1.00 88.94 85 MET A O 1
ATOM 671 N N . VAL A 1 86 ? -1.192 -1.523 -6.500 1.00 89.19 86 VAL A N 1
ATOM 672 C CA . VAL A 1 86 ? -1.099 -0.243 -5.780 1.00 89.19 86 VAL A CA 1
ATOM 673 C C . VAL A 1 86 ? -2.458 0.459 -5.726 1.00 89.19 86 VAL A C 1
ATOM 675 O O . VAL A 1 86 ? -2.828 0.978 -4.673 1.00 89.19 86 VAL A O 1
ATOM 678 N N . ASP A 1 87 ? -3.210 0.428 -6.828 1.00 87.94 87 ASP A N 1
ATOM 679 C CA . ASP A 1 87 ? -4.569 0.976 -6.916 1.00 87.94 87 ASP A CA 1
ATOM 680 C C . ASP A 1 87 ? -5.534 0.241 -5.971 1.00 87.94 87 ASP A C 1
ATOM 682 O O . ASP A 1 87 ? -6.139 0.865 -5.098 1.00 87.94 87 ASP A O 1
ATOM 686 N N . ILE A 1 88 ? -5.565 -1.097 -6.032 1.00 87.06 88 ILE A N 1
ATOM 687 C CA . ILE A 1 88 ? -6.378 -1.936 -5.136 1.00 87.06 88 ILE A CA 1
ATOM 688 C C . ILE A 1 88 ? -6.046 -1.640 -3.674 1.00 87.06 88 ILE A C 1
ATOM 690 O O . ILE A 1 88 ? -6.948 -1.506 -2.849 1.00 87.06 88 ILE A O 1
ATOM 694 N N . TRP A 1 89 ? -4.762 -1.527 -3.327 1.00 87.94 89 TRP A N 1
ATOM 695 C CA . TRP A 1 89 ? -4.347 -1.221 -1.958 1.00 87.94 89 TRP A CA 1
ATOM 696 C C . TRP A 1 89 ? -4.906 0.119 -1.465 1.00 87.94 89 TRP A C 1
ATOM 698 O O . TRP A 1 89 ? -5.311 0.219 -0.307 1.00 87.94 89 TRP A O 1
ATOM 708 N N . GLN A 1 90 ? -4.980 1.128 -2.334 1.00 86.12 90 GLN A N 1
ATOM 709 C CA . GLN A 1 90 ? -5.557 2.424 -1.992 1.00 86.12 90 GLN A CA 1
ATOM 710 C C . GLN A 1 90 ? -7.092 2.369 -1.891 1.00 86.12 90 GLN A C 1
ATOM 712 O O . GLN A 1 90 ? -7.664 2.920 -0.948 1.00 86.12 90 GLN A O 1
ATOM 717 N N . GLN A 1 91 ? -7.761 1.692 -2.825 1.00 83.88 91 GLN A N 1
ATOM 718 C CA . GLN A 1 91 ? -9.227 1.637 -2.892 1.00 83.88 91 GLN A CA 1
ATOM 719 C C . GLN A 1 91 ? -9.846 0.718 -1.833 1.00 83.88 91 GLN A C 1
ATOM 721 O O . GLN A 1 91 ? -10.897 1.031 -1.268 1.00 83.88 91 GLN A O 1
ATOM 726 N N . VAL A 1 92 ? -9.181 -0.386 -1.485 1.00 84.69 92 VAL A N 1
ATOM 727 C CA . VAL A 1 92 ? -9.634 -1.294 -0.420 1.00 84.69 92 VAL A CA 1
ATOM 728 C C . VAL A 1 92 ? -9.718 -0.564 0.923 1.00 84.69 92 VAL A C 1
ATOM 730 O O . VAL A 1 92 ? -10.665 -0.791 1.675 1.00 84.69 92 VAL A O 1
ATOM 733 N N . SER A 1 93 ? -8.800 0.364 1.214 1.00 84.06 93 SER A N 1
ATOM 734 C CA . SER A 1 93 ? -8.861 1.203 2.420 1.00 84.06 93 SER A CA 1
ATOM 735 C C . SER A 1 93 ? -10.135 2.038 2.510 1.00 84.06 93 SER A C 1
ATOM 737 O O . SER A 1 93 ? -10.686 2.192 3.598 1.00 84.06 93 SER A O 1
ATOM 739 N N . PHE A 1 94 ? -10.620 2.549 1.378 1.00 81.25 94 PHE A N 1
ATOM 740 C CA . PHE A 1 94 ? -11.887 3.269 1.311 1.00 81.25 94 PHE A CA 1
ATOM 741 C C . PHE A 1 94 ? -13.078 2.328 1.528 1.00 81.25 94 PHE A C 1
ATOM 743 O O . PHE A 1 94 ? -13.980 2.637 2.303 1.00 81.25 94 PHE A O 1
ATOM 750 N N . MET A 1 95 ? -13.054 1.145 0.914 1.00 79.81 95 MET A N 1
ATOM 751 C CA . MET A 1 95 ? -14.139 0.163 1.030 1.00 79.81 95 MET A CA 1
ATOM 752 C C . MET A 1 95 ? -14.255 -0.482 2.415 1.00 79.81 95 MET A C 1
ATOM 754 O O . MET A 1 95 ? -15.330 -0.943 2.768 1.00 79.81 95 MET A O 1
ATOM 758 N N . ILE A 1 96 ? -13.183 -0.514 3.212 1.00 78.81 96 ILE A N 1
ATOM 759 C CA . ILE A 1 96 ? -13.233 -0.976 4.612 1.00 78.81 96 ILE A CA 1
ATOM 760 C C . ILE A 1 96 ? -14.039 -0.011 5.502 1.00 78.81 96 ILE A C 1
ATOM 762 O O . ILE A 1 96 ? -14.548 -0.425 6.545 1.00 78.81 96 ILE A O 1
ATOM 766 N N . LEU A 1 97 ? -14.110 1.272 5.129 1.00 72.75 97 LEU A N 1
ATOM 767 C CA . LEU A 1 97 ? -14.777 2.316 5.912 1.00 72.75 97 LEU A CA 1
ATOM 768 C C . LEU A 1 97 ? -16.274 2.454 5.636 1.00 72.75 97 LEU A C 1
ATOM 770 O O . LEU A 1 97 ? -16.990 2.945 6.509 1.00 72.75 97 LEU A O 1
ATOM 774 N N . ILE A 1 98 ? -16.709 2.102 4.425 1.00 67.88 98 ILE A N 1
ATOM 775 C CA . ILE A 1 98 ? -18.115 2.150 3.996 1.00 67.88 98 ILE A CA 1
ATOM 776 C C . ILE A 1 98 ? -18.855 0.930 4.537 1.00 67.88 98 ILE A C 1
ATOM 778 O O . ILE A 1 98 ? -19.977 1.125 5.056 1.00 67.88 98 ILE A O 1
#

Foldseek 3Di:
DVLVVVLLVLLVVVLVVLVPPDPPSVVVLVVLQVLQVDDPVVLVVVVCQQLPQPNHVVQVVCVVVVHHGDNQCPDPVRNVVSVSVSVSSNSSSVSNVD

Radius of gyration: 15.32 Å; chains: 1; bounding box: 36×28×41 Å